Protein AF-A0A2P4Y8N8-F1 (afdb_monomer)

Solvent-accessible surface area (backbone atoms only — not comparable to full-atom values): 6179 Å² total; per-residue (Å²): 129,86,81,75,51,71,63,58,50,52,53,54,52,47,50,58,48,49,56,54,46,53,55,49,53,52,49,26,61,76,67,70,52,84,51,71,70,60,50,53,53,50,51,51,55,52,52,51,46,51,51,51,51,43,64,69,48,65,86,48,56,70,67,61,57,50,48,54,54,50,50,52,48,68,77,65,51,79,81,60,89,46,73,69,62,48,52,50,61,70,71,63,71,68,78,83,74,90,70,93,128

Structure (mmCIF, N/CA/C/O backbone):
data_AF-A0A2P4Y8N8-F1
#
_entry.id   AF-A0A2P4Y8N8-F1
#
loop_
_atom_site.group_PDB
_atom_site.id
_atom_site.type_symbol
_atom_site.label_atom_id
_atom_site.label_alt_id
_atom_site.label_comp_id
_atom_site.label_asym_id
_atom_site.label_entity_id
_atom_site.label_seq_id
_atom_site.pdbx_PDB_ins_code
_atom_site.Cartn_x
_atom_site.Cartn_y
_atom_site.Cartn_z
_atom_site.occupancy
_atom_site.B_iso_or_equiv
_atom_site.auth_seq_id
_atom_site.auth_comp_id
_atom_site.auth_asym_id
_atom_site.auth_atom_id
_atom_site.pdbx_PDB_model_num
ATOM 1 N N . MET A 1 1 ? -25.203 -2.378 1.898 1.00 48.75 1 MET A N 1
ATOM 2 C CA . MET A 1 1 ? -23.742 -2.394 2.154 1.00 48.75 1 MET A CA 1
ATOM 3 C C . MET A 1 1 ? -23.362 -1.200 3.020 1.00 48.75 1 MET A C 1
ATOM 5 O O . MET A 1 1 ? -23.824 -0.106 2.710 1.00 48.75 1 MET A O 1
ATOM 9 N N . PRO A 1 2 ? -22.548 -1.365 4.078 1.00 56.97 2 PRO A N 1
ATOM 10 C CA . PRO A 1 2 ? -22.043 -0.235 4.856 1.00 56.97 2 PRO A CA 1
ATOM 11 C C . PRO A 1 2 ? -21.221 0.702 3.963 1.00 56.97 2 PRO A C 1
ATOM 13 O O . PRO A 1 2 ? -20.392 0.240 3.177 1.00 56.97 2 PRO A O 1
ATOM 16 N N . ARG A 1 3 ? -21.445 2.015 4.069 1.00 68.81 3 ARG A N 1
ATOM 17 C CA . ARG A 1 3 ? -20.665 3.015 3.328 1.00 68.81 3 ARG A CA 1
ATOM 18 C C . ARG A 1 3 ? -19.235 3.059 3.874 1.00 68.81 3 ARG A C 1
ATOM 20 O O . ARG A 1 3 ? -19.032 3.162 5.082 1.00 68.81 3 ARG A O 1
ATOM 27 N N . LEU A 1 4 ? -18.247 2.965 2.985 1.00 73.06 4 LEU A N 1
ATOM 28 C CA . LEU A 1 4 ? -16.834 3.086 3.351 1.00 73.06 4 LEU A CA 1
ATOM 29 C C . LEU A 1 4 ? -16.547 4.522 3.803 1.00 73.06 4 LEU A C 1
ATOM 31 O O . LEU A 1 4 ? -17.001 5.469 3.164 1.00 73.06 4 LEU A O 1
ATOM 35 N N . SER A 1 5 ? -15.768 4.688 4.876 1.00 80.69 5 SER A N 1
ATOM 36 C CA . SER A 1 5 ? -15.289 6.020 5.255 1.00 80.69 5 SER A CA 1
ATOM 37 C C . SER A 1 5 ? -14.345 6.573 4.185 1.00 80.69 5 SER A C 1
ATOM 39 O O . SER A 1 5 ? -13.663 5.804 3.502 1.00 80.69 5 SER A O 1
ATOM 41 N N . THR A 1 6 ? -14.250 7.899 4.070 1.00 84.81 6 THR A N 1
ATOM 42 C CA . THR A 1 6 ? -13.379 8.576 3.093 1.00 84.81 6 THR A CA 1
ATOM 43 C C . THR A 1 6 ? -11.943 8.047 3.157 1.00 84.81 6 THR A C 1
ATOM 45 O O . THR A 1 6 ? -11.423 7.562 2.157 1.00 84.81 6 THR A O 1
ATOM 48 N N . LYS A 1 7 ? -11.372 7.956 4.368 1.00 83.38 7 LYS A N 1
ATOM 49 C CA . LYS A 1 7 ? -10.034 7.386 4.615 1.00 83.38 7 LYS A CA 1
ATOM 50 C C . LYS A 1 7 ? -9.906 5.912 4.215 1.00 83.38 7 LYS A C 1
ATOM 52 O O . LYS A 1 7 ? -8.843 5.462 3.811 1.00 83.38 7 LYS A O 1
ATOM 57 N N . GLN A 1 8 ? -10.973 5.120 4.329 1.00 85.69 8 GLN A N 1
ATOM 58 C CA . GLN A 1 8 ? -10.949 3.721 3.890 1.00 85.69 8 GLN A CA 1
ATOM 59 C C . GLN A 1 8 ? -10.997 3.593 2.364 1.00 85.69 8 GLN A C 1
ATOM 61 O O . GLN A 1 8 ? -10.415 2.655 1.821 1.00 85.69 8 GLN A O 1
ATOM 66 N N . ARG A 1 9 ? -11.688 4.511 1.682 1.00 88.56 9 ARG A N 1
ATOM 67 C CA . ARG A 1 9 ? -11.683 4.595 0.220 1.00 88.56 9 ARG A CA 1
ATOM 68 C C . ARG A 1 9 ? -10.307 5.021 -0.294 1.00 88.56 9 ARG A C 1
ATOM 70 O O . ARG A 1 9 ? -9.788 4.346 -1.173 1.00 88.56 9 ARG A O 1
ATOM 77 N N . GLU A 1 10 ? -9.708 6.043 0.315 1.00 90.44 10 GLU A N 1
ATOM 78 C CA . GLU A 1 10 ? -8.336 6.493 0.022 1.00 90.44 10 GLU A CA 1
ATOM 79 C C . GLU A 1 10 ? -7.330 5.343 0.172 1.00 90.44 10 GLU A C 1
ATOM 81 O O . GLU A 1 10 ? -6.616 5.025 -0.772 1.00 90.44 10 GLU A O 1
ATOM 86 N N . LEU A 1 11 ? -7.363 4.601 1.289 1.00 91.56 11 LEU A N 1
ATOM 87 C CA . LEU A 1 11 ? -6.487 3.433 1.474 1.00 91.56 11 LEU A CA 1
ATOM 88 C C . LEU A 1 11 ? -6.656 2.359 0.397 1.00 91.56 11 LEU A C 1
ATOM 90 O O . LEU A 1 11 ? -5.690 1.687 0.047 1.00 91.56 11 LEU A O 1
ATOM 94 N N . ARG A 1 12 ? -7.877 2.138 -0.105 1.00 91.94 12 ARG A N 1
ATOM 95 C CA . ARG A 1 12 ? -8.096 1.172 -1.192 1.00 91.94 12 ARG A CA 1
ATOM 96 C C . ARG A 1 12 ? -7.490 1.657 -2.502 1.00 91.94 12 ARG A C 1
ATOM 98 O O . ARG A 1 12 ? -6.938 0.840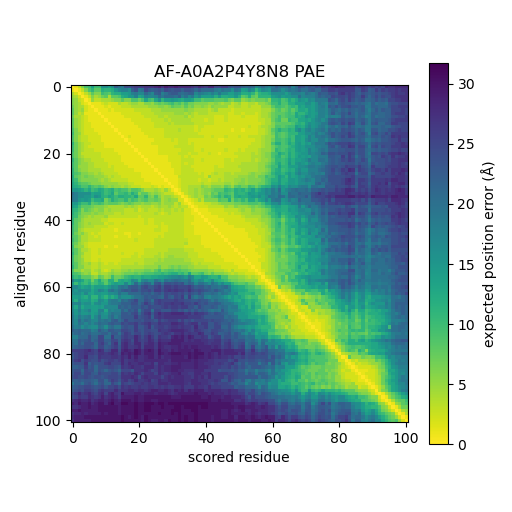 -3.228 1.00 91.94 12 ARG A O 1
ATOM 105 N N . GLN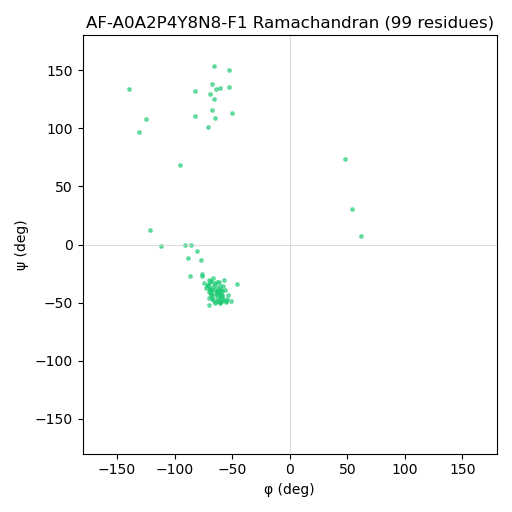 A 1 13 ? -7.601 2.950 -2.790 1.00 93.44 13 GLN A N 1
ATOM 106 C CA . GLN A 1 13 ? -7.017 3.544 -3.990 1.00 93.44 13 GLN A CA 1
ATOM 107 C C . GLN A 1 13 ? -5.492 3.459 -3.943 1.00 93.44 13 GLN A C 1
ATOM 109 O O . GLN A 1 13 ? -4.902 2.906 -4.865 1.00 93.44 13 GLN A O 1
ATOM 114 N N . ILE A 1 14 ? -4.878 3.885 -2.835 1.00 93.50 14 ILE A N 1
ATOM 115 C CA . ILE A 1 14 ? -3.420 3.840 -2.661 1.00 93.50 14 ILE A CA 1
ATOM 116 C C . ILE A 1 14 ? -2.899 2.401 -2.745 1.00 93.50 14 ILE A C 1
ATOM 118 O O . ILE A 1 14 ? -1.911 2.151 -3.420 1.00 93.50 14 ILE A O 1
ATOM 122 N N . ARG A 1 15 ? -3.602 1.417 -2.166 1.00 93.19 15 ARG A N 1
ATOM 123 C CA . ARG A 1 15 ? -3.241 -0.006 -2.333 1.00 93.19 15 ARG A CA 1
ATOM 124 C C . ARG A 1 15 ? -3.256 -0.467 -3.785 1.00 93.19 15 ARG A C 1
ATOM 126 O O . ARG A 1 15 ? -2.412 -1.261 -4.173 1.00 93.19 15 ARG A O 1
ATOM 133 N N . GLY A 1 16 ? -4.223 0.002 -4.569 1.00 95.06 16 GLY A N 1
ATOM 134 C CA . GLY A 1 16 ? -4.272 -0.293 -5.999 1.00 95.06 16 GLY A CA 1
ATOM 135 C C . GLY A 1 16 ? -3.104 0.332 -6.763 1.00 95.06 16 GLY A C 1
ATOM 136 O O . GLY A 1 16 ? -2.633 -0.264 -7.725 1.00 95.06 16 GLY A O 1
ATOM 137 N N . ILE A 1 17 ? -2.633 1.505 -6.334 1.00 94.44 17 ILE A N 1
ATOM 138 C CA . ILE A 1 17 ? -1.445 2.155 -6.898 1.00 94.44 17 ILE A CA 1
ATOM 139 C C . ILE A 1 17 ? -0.192 1.369 -6.511 1.00 94.44 17 ILE A C 1
ATOM 141 O O . ILE A 1 17 ? 0.534 0.954 -7.405 1.00 94.44 17 ILE A O 1
ATOM 145 N N . LEU A 1 18 ? 0.003 1.073 -5.222 1.00 94.44 18 LEU A N 1
ATOM 146 C CA . LEU A 1 18 ? 1.139 0.286 -4.734 1.00 94.44 18 LEU A CA 1
ATOM 147 C C . LEU A 1 18 ? 1.264 -1.062 -5.446 1.00 94.44 18 LEU A C 1
ATOM 149 O O . LEU A 1 18 ? 2.354 -1.404 -5.868 1.00 94.44 18 LEU A O 1
ATOM 153 N N . ALA A 1 19 ? 0.161 -1.782 -5.665 1.00 93.88 19 ALA A N 1
ATOM 154 C CA . ALA A 1 19 ? 0.208 -3.056 -6.385 1.00 93.88 19 ALA A CA 1
ATOM 155 C C . ALA A 1 19 ? 0.719 -2.907 -7.830 1.00 93.88 19 ALA A C 1
ATOM 157 O O . ALA A 1 19 ? 1.475 -3.741 -8.312 1.00 93.88 19 ALA A O 1
ATOM 158 N N . LYS A 1 20 ? 0.326 -1.836 -8.534 1.00 95.00 20 LYS A N 1
ATOM 159 C CA . LYS A 1 20 ? 0.833 -1.555 -9.889 1.00 95.00 20 LYS A CA 1
ATOM 160 C C . LYS A 1 20 ? 2.305 -1.155 -9.867 1.00 95.00 20 LYS A C 1
ATOM 162 O O . LYS A 1 20 ? 3.062 -1.548 -10.748 1.00 95.00 20 LYS A O 1
ATOM 167 N N . ARG A 1 21 ? 2.695 -0.367 -8.869 1.00 94.06 21 ARG A N 1
ATOM 168 C CA . ARG A 1 21 ? 4.073 0.088 -8.695 1.00 94.06 21 ARG A CA 1
ATOM 169 C C . ARG A 1 21 ? 5.006 -1.062 -8.350 1.00 94.06 21 ARG A C 1
ATOM 171 O O . ARG A 1 21 ? 6.017 -1.218 -9.009 1.00 94.06 21 ARG A O 1
ATOM 178 N N . GLU A 1 22 ? 4.586 -1.957 -7.461 1.00 93.12 22 GLU A N 1
ATOM 179 C CA . GLU A 1 22 ? 5.297 -3.198 -7.151 1.00 93.12 22 GLU A CA 1
ATOM 180 C C . GLU A 1 22 ? 5.566 -4.015 -8.419 1.00 93.12 22 GLU A C 1
ATOM 182 O O . GLU A 1 22 ? 6.708 -4.397 -8.655 1.00 93.12 22 GLU A O 1
ATOM 187 N N . THR A 1 23 ? 4.560 -4.195 -9.290 1.00 94.31 23 THR A N 1
ATOM 188 C CA . THR A 1 23 ? 4.754 -4.890 -10.577 1.00 94.31 23 THR A CA 1
ATOM 189 C C . THR A 1 23 ? 5.693 -4.156 -11.536 1.00 94.31 23 THR A C 1
ATOM 191 O O . THR A 1 23 ? 6.432 -4.797 -12.284 1.00 94.31 23 THR A O 1
ATOM 194 N N . ALA A 1 24 ? 5.680 -2.820 -11.531 1.00 92.19 24 ALA A N 1
ATOM 195 C CA . ALA A 1 24 ? 6.581 -2.017 -12.352 1.00 92.19 24 ALA A CA 1
ATOM 196 C C . ALA A 1 24 ? 8.024 -2.120 -11.840 1.00 92.19 24 ALA A C 1
ATOM 198 O O . ALA A 1 24 ? 8.920 -2.404 -12.628 1.00 92.19 24 ALA A O 1
ATOM 199 N N . ALA A 1 25 ? 8.234 -2.001 -10.528 1.00 90.62 25 ALA A N 1
ATOM 200 C CA . ALA A 1 25 ? 9.527 -2.180 -9.877 1.00 90.62 25 ALA A CA 1
ATOM 201 C C . ALA A 1 25 ? 10.108 -3.578 -10.135 1.00 90.62 25 ALA A C 1
ATOM 203 O O . ALA A 1 25 ? 11.268 -3.694 -10.516 1.00 90.62 25 ALA A O 1
ATOM 204 N N . THR A 1 26 ? 9.293 -4.642 -10.044 1.00 92.06 26 THR A N 1
ATOM 205 C CA . THR A 1 26 ? 9.763 -6.001 -10.392 1.00 92.06 26 THR A CA 1
ATOM 206 C C . THR A 1 26 ? 10.166 -6.1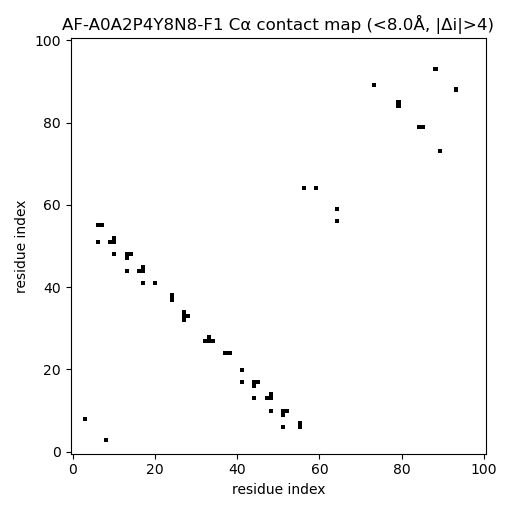13 -11.860 1.00 92.06 26 THR A C 1
ATOM 208 O O . THR A 1 26 ? 11.113 -6.821 -12.188 1.00 92.06 26 THR A O 1
ATOM 211 N N . SER A 1 27 ? 9.442 -5.437 -12.755 1.00 92.19 27 SER A N 1
ATOM 212 C CA . SER A 1 27 ? 9.763 -5.440 -14.186 1.00 92.19 27 SER A CA 1
ATOM 213 C C . SER A 1 27 ? 11.068 -4.690 -14.465 1.00 92.19 27 SER A C 1
ATOM 215 O O . SER A 1 27 ? 11.882 -5.183 -15.240 1.00 92.19 27 SER A O 1
ATOM 217 N N . ARG A 1 28 ? 11.289 -3.543 -13.808 1.00 92.81 28 ARG A N 1
ATOM 218 C CA . ARG A 1 28 ? 12.535 -2.764 -13.887 1.00 92.81 28 ARG A CA 1
ATOM 219 C C . ARG A 1 28 ? 13.730 -3.577 -13.401 1.00 92.81 28 ARG A C 1
ATOM 221 O O . ARG A 1 28 ? 14.714 -3.693 -14.124 1.00 92.81 28 ARG A O 1
ATOM 228 N N . ASP A 1 29 ? 13.605 -4.221 -12.243 1.00 89.38 29 ASP A N 1
ATOM 229 C CA . ASP A 1 29 ? 14.642 -5.097 -11.686 1.00 89.38 29 ASP A CA 1
ATOM 230 C C . ASP A 1 29 ? 14.985 -6.255 -12.643 1.00 89.38 29 ASP A C 1
ATOM 232 O O . ASP A 1 29 ? 16.143 -6.459 -13.011 1.00 89.38 29 ASP A O 1
ATOM 236 N N . LEU A 1 30 ? 13.964 -6.950 -13.162 1.00 93.44 30 LEU A N 1
ATOM 237 C CA . LEU A 1 30 ? 14.141 -8.062 -14.102 1.00 93.44 30 LEU A CA 1
ATOM 238 C C . LEU A 1 30 ? 14.783 -7.637 -15.432 1.00 93.44 30 LEU A C 1
ATOM 240 O O . LEU A 1 30 ? 15.511 -8.421 -16.043 1.00 93.44 30 LEU A O 1
ATOM 244 N N . LEU A 1 31 ? 14.515 -6.413 -15.889 1.00 93.31 31 LEU A N 1
ATOM 245 C CA . LEU A 1 31 ? 15.084 -5.855 -17.116 1.00 93.31 31 LEU A CA 1
ATOM 246 C C . LEU A 1 31 ? 16.395 -5.090 -16.880 1.00 93.31 31 LEU A C 1
ATOM 248 O O . LEU A 1 31 ? 16.989 -4.620 -17.849 1.00 93.31 31 LEU A O 1
ATOM 252 N N . SER A 1 32 ? 16.869 -5.001 -15.629 1.00 89.12 32 SER A N 1
ATOM 253 C CA . SER A 1 32 ? 18.015 -4.166 -15.231 1.00 89.12 32 SER A CA 1
ATOM 254 C C . SER A 1 32 ? 17.865 -2.694 -15.647 1.00 89.12 32 SER A C 1
ATOM 256 O O . SER A 1 32 ? 18.852 -2.010 -15.916 1.00 89.12 32 SER A O 1
ATOM 258 N N . ASP A 1 33 ? 16.622 -2.217 -15.700 1.00 86.00 33 ASP A N 1
ATOM 259 C CA . ASP A 1 33 ? 16.240 -0.862 -16.091 1.00 86.00 33 ASP A CA 1
ATOM 260 C C . ASP A 1 33 ? 16.075 -0.003 -14.833 1.00 86.00 33 ASP A C 1
ATOM 262 O O . ASP A 1 33 ? 14.968 0.311 -14.390 1.00 86.00 33 ASP A O 1
ATOM 266 N N . ALA A 1 34 ? 17.203 0.265 -14.170 1.00 81.25 34 ALA A N 1
ATOM 267 C CA . ALA A 1 34 ? 17.227 1.078 -12.962 1.00 81.25 34 ALA A CA 1
ATOM 268 C C . ALA A 1 34 ? 16.864 2.531 -13.306 1.00 81.25 34 ALA A C 1
ATOM 270 O O . ALA A 1 34 ? 17.606 3.217 -14.009 1.00 81.25 34 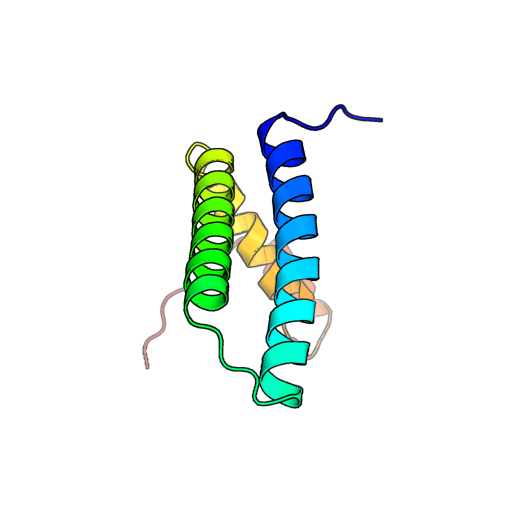ALA A O 1
ATOM 271 N N . ASP A 1 35 ? 15.737 2.988 -12.766 1.00 87.00 35 ASP A N 1
ATOM 272 C CA . ASP A 1 35 ? 15.215 4.342 -12.930 1.00 87.00 35 ASP A CA 1
ATOM 273 C C . ASP A 1 35 ? 14.996 4.957 -11.545 1.00 87.00 35 ASP A C 1
ATOM 275 O O . ASP A 1 35 ? 14.085 4.565 -10.811 1.00 87.00 35 ASP A O 1
ATOM 279 N N . SER A 1 36 ? 15.862 5.906 -11.190 1.00 84.69 36 SER A N 1
ATOM 280 C CA . SER A 1 36 ? 15.851 6.570 -9.888 1.00 84.69 36 SER A CA 1
ATOM 281 C C . SER A 1 36 ? 14.610 7.433 -9.663 1.00 84.69 36 SER A C 1
ATOM 283 O O . SER A 1 36 ? 14.192 7.594 -8.521 1.00 84.69 36 SER A O 1
ATOM 285 N N . GLU A 1 37 ? 14.007 7.983 -10.724 1.00 88.56 37 GLU A N 1
ATOM 286 C CA . GLU A 1 37 ? 12.781 8.781 -10.586 1.00 88.56 37 GLU A CA 1
ATOM 287 C C . GLU A 1 37 ? 11.598 7.884 -10.195 1.00 88.56 37 GLU A C 1
ATOM 289 O O . GLU A 1 37 ? 10.759 8.254 -9.368 1.00 88.56 37 GLU A O 1
ATOM 294 N N . GLU A 1 38 ? 11.550 6.666 -10.742 1.00 90.06 38 GLU A N 1
ATOM 295 C CA . GLU A 1 38 ? 10.527 5.682 -10.387 1.00 90.06 38 GLU A CA 1
ATOM 296 C C . GLU A 1 38 ? 10.694 5.145 -8.960 1.00 90.06 38 GLU A C 1
ATOM 298 O O . GLU A 1 38 ? 9.690 4.871 -8.297 1.00 90.06 38 GLU A O 1
ATOM 303 N N . ASP A 1 39 ? 11.926 5.050 -8.458 1.00 87.44 39 ASP A N 1
ATOM 304 C CA . ASP A 1 39 ? 12.196 4.643 -7.075 1.00 87.44 39 ASP A CA 1
ATOM 305 C C . ASP A 1 39 ? 11.733 5.709 -6.065 1.00 87.44 39 ASP A C 1
ATOM 307 O O . ASP A 1 39 ? 11.051 5.385 -5.090 1.00 87.44 39 ASP A O 1
ATOM 311 N N . GLU A 1 40 ? 11.994 6.996 -6.323 1.00 92.44 40 GLU A N 1
ATOM 312 C CA . GLU A 1 40 ? 11.469 8.096 -5.493 1.00 92.44 40 GLU A CA 1
ATOM 313 C C . GLU A 1 40 ? 9.934 8.112 -5.473 1.00 92.44 40 GLU A C 1
ATOM 315 O O . GLU A 1 40 ? 9.288 8.357 -4.447 1.00 92.44 40 GLU A O 1
ATOM 320 N N . LEU A 1 41 ? 9.326 7.824 -6.623 1.00 92.69 41 LEU A N 1
ATOM 321 C CA . LEU A 1 41 ? 7.883 7.767 -6.760 1.00 92.69 41 LEU A CA 1
ATOM 322 C C . LEU A 1 41 ? 7.306 6.530 -6.035 1.00 92.69 41 LEU A C 1
ATOM 324 O O . LEU A 1 41 ? 6.231 6.627 -5.435 1.00 92.69 41 LEU A O 1
ATOM 328 N N . ASP A 1 42 ? 8.014 5.394 -6.016 1.00 91.75 42 ASP A N 1
ATOM 329 C CA . ASP A 1 42 ? 7.678 4.221 -5.193 1.00 91.75 42 ASP A CA 1
ATOM 330 C C . ASP A 1 42 ? 7.693 4.569 -3.698 1.00 91.75 42 ASP A C 1
ATOM 332 O O . ASP A 1 42 ? 6.700 4.324 -2.998 1.00 91.75 42 ASP A O 1
ATOM 336 N N . GLU A 1 43 ? 8.760 5.214 -3.220 1.00 93.31 43 GLU A N 1
ATOM 337 C CA . GLU A 1 43 ? 8.884 5.670 -1.832 1.00 93.31 43 GLU A CA 1
ATOM 338 C C . GLU A 1 43 ? 7.765 6.640 -1.438 1.00 93.31 43 GLU A C 1
ATOM 340 O O . GLU A 1 43 ? 7.138 6.480 -0.383 1.00 93.31 43 GLU A O 1
ATOM 345 N N . TYR A 1 44 ? 7.446 7.606 -2.303 1.00 95.00 44 TYR A N 1
ATOM 346 C CA . TYR A 1 44 ? 6.362 8.559 -2.074 1.00 95.00 44 TYR A CA 1
ATOM 347 C C . TYR A 1 44 ? 5.025 7.855 -1.804 1.00 95.00 44 TYR A C 1
ATOM 349 O O . TYR A 1 44 ? 4.330 8.164 -0.829 1.00 95.00 44 TYR A O 1
ATOM 357 N N . TRP A 1 45 ? 4.657 6.876 -2.635 1.00 94.50 45 TRP A N 1
ATOM 358 C CA . TRP A 1 45 ? 3.385 6.169 -2.478 1.00 94.50 45 TRP A CA 1
ATOM 359 C C . TRP A 1 45 ? 3.350 5.266 -1.242 1.00 94.50 45 TRP A C 1
ATOM 361 O O . TRP A 1 45 ? 2.277 5.087 -0.650 1.00 94.50 45 TRP A O 1
ATOM 371 N N . ILE A 1 46 ? 4.496 4.720 -0.825 1.00 92.44 46 ILE A N 1
ATOM 372 C CA . ILE A 1 46 ? 4.624 3.968 0.430 1.00 92.44 46 ILE A CA 1
ATOM 373 C C . ILE A 1 46 ? 4.385 4.901 1.623 1.00 92.44 46 ILE A C 1
ATOM 375 O O . ILE A 1 46 ? 3.549 4.598 2.480 1.00 92.44 46 ILE A O 1
ATOM 379 N N . LEU A 1 47 ? 5.039 6.064 1.650 1.00 94.00 47 LEU A N 1
ATOM 380 C CA . LEU A 1 47 ? 4.874 7.050 2.720 1.00 94.00 47 LEU A CA 1
ATOM 381 C C . LEU A 1 47 ? 3.436 7.576 2.801 1.00 94.00 47 LEU A C 1
ATOM 383 O O . LEU A 1 47 ? 2.862 7.660 3.891 1.00 94.00 47 LEU A O 1
ATOM 387 N N . GLU A 1 48 ? 2.810 7.865 1.660 1.00 94.31 48 GLU A N 1
ATOM 388 C CA . GLU A 1 48 ? 1.416 8.315 1.613 1.00 94.31 48 GLU A CA 1
ATOM 389 C C . GLU A 1 48 ? 0.461 7.233 2.148 1.00 94.31 48 GLU A C 1
ATOM 391 O O . GLU A 1 48 ? -0.471 7.518 2.912 1.00 94.31 48 GLU A O 1
ATOM 396 N N . TYR A 1 49 ? 0.713 5.959 1.825 1.00 92.00 49 TYR A N 1
ATOM 397 C CA . TYR A 1 49 ? -0.048 4.845 2.389 1.00 92.00 49 TYR A CA 1
ATOM 398 C C . TYR A 1 49 ? 0.049 4.801 3.916 1.00 92.00 49 TYR A C 1
ATOM 400 O O . TYR A 1 49 ? -0.979 4.678 4.596 1.00 92.00 49 TYR A O 1
ATOM 408 N N . GLU A 1 50 ? 1.259 4.912 4.463 1.00 89.25 50 GLU A N 1
ATOM 409 C CA . GLU A 1 50 ? 1.494 4.911 5.905 1.00 89.25 50 GLU A CA 1
ATOM 410 C C . GLU A 1 50 ? 0.841 6.106 6.594 1.00 89.25 50 GLU A C 1
ATOM 412 O O . GLU A 1 50 ? 0.192 5.940 7.631 1.00 89.25 50 GLU A O 1
ATOM 417 N N . LEU A 1 51 ? 0.928 7.294 5.998 1.00 90.19 51 LEU A N 1
ATOM 418 C CA . LEU A 1 51 ? 0.310 8.511 6.513 1.00 90.19 51 LEU A CA 1
ATOM 419 C C . LEU A 1 51 ? -1.209 8.355 6.607 1.00 90.19 51 LEU A C 1
ATOM 421 O O . LEU A 1 51 ? -1.795 8.590 7.668 1.00 90.19 51 LEU A O 1
ATOM 425 N N . VAL A 1 52 ? -1.867 7.898 5.539 1.00 88.88 52 VAL A N 1
ATOM 426 C CA . VAL A 1 52 ? -3.325 7.699 5.532 1.00 88.88 52 VAL A CA 1
ATOM 427 C C . VAL A 1 52 ? -3.736 6.576 6.490 1.00 88.88 52 VAL A C 1
ATOM 429 O O . VAL A 1 52 ? -4.774 6.670 7.166 1.00 88.88 52 VAL A O 1
ATOM 432 N N . LEU A 1 53 ? -2.928 5.517 6.598 1.00 85.88 53 LEU A N 1
ATOM 433 C CA . LEU A 1 53 ? -3.152 4.424 7.541 1.00 85.88 53 LEU A CA 1
ATOM 434 C C . LEU A 1 53 ? -3.081 4.941 8.982 1.00 85.88 53 LEU A C 1
ATOM 436 O O . LEU A 1 53 ? -4.000 4.699 9.773 1.00 85.88 53 LEU A O 1
ATOM 440 N N . ASN A 1 54 ? -2.039 5.704 9.296 1.00 83.44 54 ASN A N 1
ATOM 441 C CA . ASN A 1 54 ? -1.832 6.320 10.594 1.00 83.44 54 ASN A CA 1
ATOM 442 C C . ASN A 1 54 ? -2.951 7.306 10.905 1.00 83.44 54 ASN A C 1
ATOM 444 O O . ASN A 1 54 ? -3.588 7.151 11.937 1.00 83.44 54 ASN A O 1
ATOM 448 N N . ALA A 1 55 ? -3.314 8.217 10.002 1.00 85.50 55 ALA A N 1
ATOM 449 C CA . ALA A 1 55 ? -4.422 9.153 10.202 1.00 85.50 55 ALA A CA 1
ATOM 450 C C . ALA A 1 55 ? -5.749 8.437 10.517 1.00 85.50 55 ALA A C 1
ATOM 452 O O . ALA A 1 55 ? -6.508 8.854 11.395 1.00 85.50 55 ALA A O 1
ATOM 453 N N . ARG A 1 56 ? -6.027 7.305 9.856 1.00 81.62 56 ARG A N 1
ATOM 454 C CA . ARG A 1 56 ? -7.244 6.514 10.101 1.00 81.62 56 ARG A CA 1
ATOM 455 C C . ARG A 1 56 ? -7.267 5.842 11.479 1.00 81.62 56 ARG A C 1
ATOM 457 O O . ARG A 1 56 ? -8.352 5.620 12.029 1.00 81.62 56 ARG A O 1
ATOM 464 N N . TYR A 1 57 ? -6.105 5.476 12.017 1.00 74.94 57 TYR A N 1
ATOM 465 C CA . TYR A 1 57 ? -5.975 4.736 13.278 1.00 74.94 57 TYR A CA 1
ATOM 466 C C . TYR A 1 57 ? -5.341 5.546 14.422 1.00 74.94 57 TYR A C 1
ATOM 468 O O . TYR A 1 57 ? -5.256 5.036 15.543 1.00 74.94 57 TYR A O 1
ATOM 476 N N . ALA A 1 58 ? -4.955 6.802 14.183 1.00 70.12 58 ALA A N 1
ATOM 477 C CA . ALA A 1 58 ? -4.315 7.704 15.138 1.00 70.12 58 ALA A CA 1
ATOM 478 C C . ALA A 1 58 ? -5.225 7.948 16.344 1.00 70.12 58 ALA A C 1
ATOM 480 O O . ALA A 1 58 ? -4.811 7.719 17.475 1.00 70.12 58 ALA A O 1
ATOM 481 N N . GLY A 1 59 ? -6.494 8.282 16.089 1.00 64.50 59 GLY A N 1
ATOM 482 C CA . GLY A 1 59 ? -7.507 8.508 17.125 1.00 64.50 59 GLY A CA 1
ATOM 483 C C . GLY A 1 59 ? -8.239 7.253 17.614 1.00 64.50 59 GLY A C 1
ATOM 484 O O . GLY A 1 59 ? -9.123 7.356 18.461 1.00 64.50 59 GLY A O 1
ATOM 485 N N . ARG A 1 60 ? -7.933 6.054 17.091 1.00 68.06 60 ARG A N 1
ATOM 486 C CA . ARG A 1 60 ? -8.559 4.821 17.598 1.00 68.06 60 ARG A CA 1
ATOM 487 C C . ARG A 1 60 ? -7.826 4.355 18.849 1.00 68.06 60 ARG A C 1
ATOM 489 O O . ARG A 1 60 ? -6.602 4.261 18.842 1.00 68.06 60 ARG A O 1
ATOM 496 N N . SER A 1 61 ? -8.587 4.036 19.899 1.00 64.06 61 SER A N 1
ATOM 497 C CA . SER A 1 61 ? -8.032 3.642 21.197 1.00 64.06 61 SER A CA 1
ATOM 498 C C . SER A 1 61 ? -7.013 2.505 21.069 1.00 64.06 61 SER A C 1
ATOM 500 O O . SER A 1 61 ? -7.127 1.640 20.194 1.00 64.06 61 SER A O 1
ATOM 502 N N . SER A 1 62 ? -6.033 2.482 21.978 1.00 61.34 62 SER A N 1
ATOM 503 C CA . SER A 1 62 ? -5.002 1.435 22.074 1.00 61.34 62 SER A CA 1
ATOM 504 C C . SER A 1 62 ? -5.592 0.016 21.977 1.00 61.34 62 SER A C 1
ATOM 506 O O . SER A 1 62 ? -5.021 -0.859 21.327 1.00 61.34 62 SER A O 1
ATOM 508 N N . ASN A 1 63 ? -6.810 -0.192 22.494 1.00 64.38 63 ASN A N 1
ATOM 509 C CA . ASN A 1 63 ? -7.545 -1.457 22.409 1.00 64.38 63 ASN A CA 1
ATOM 510 C C . ASN A 1 63 ? -7.847 -1.908 20.970 1.00 64.38 63 ASN A C 1
ATOM 512 O O . ASN A 1 63 ? -7.789 -3.102 20.682 1.00 64.38 63 ASN A O 1
ATOM 516 N N . TYR A 1 64 ? -8.132 -0.987 20.045 1.00 63.91 64 TYR A N 1
ATOM 517 C CA . TYR A 1 64 ? -8.362 -1.326 18.637 1.00 63.91 64 TYR A CA 1
ATOM 518 C C . TYR A 1 64 ? -7.070 -1.795 17.951 1.00 63.91 64 TYR A C 1
ATOM 520 O O . TYR A 1 64 ? -7.089 -2.756 17.179 1.00 63.91 64 TYR A O 1
ATOM 528 N N . ARG A 1 65 ? -5.934 -1.159 18.271 1.00 59.97 65 ARG A N 1
ATOM 529 C CA . ARG A 1 65 ? -4.608 -1.563 17.771 1.00 59.97 65 ARG A CA 1
ATOM 530 C C . ARG A 1 65 ? -4.191 -2.922 18.344 1.00 59.97 65 ARG A C 1
ATOM 532 O O . ARG A 1 65 ? -3.835 -3.817 17.582 1.00 59.97 65 ARG A O 1
ATOM 539 N N . LYS A 1 66 ? -4.354 -3.113 19.660 1.00 65.31 66 LYS A N 1
ATOM 540 C CA . LYS A 1 66 ? -4.118 -4.390 20.359 1.00 65.31 66 LYS A CA 1
ATOM 541 C C . LYS A 1 66 ? -4.981 -5.521 19.805 1.00 65.31 66 LYS A C 1
ATOM 543 O O . LYS A 1 66 ? -4.482 -6.625 19.631 1.00 65.31 66 LYS A O 1
ATOM 548 N N . ARG A 1 67 ? -6.250 -5.258 19.468 1.00 67.25 67 ARG A N 1
ATOM 549 C CA . ARG A 1 67 ? -7.135 -6.256 18.847 1.00 67.25 67 ARG A CA 1
ATOM 550 C C . ARG A 1 67 ? -6.582 -6.738 17.505 1.00 67.25 67 ARG A C 1
ATOM 552 O O . ARG A 1 67 ? -6.544 -7.940 17.289 1.00 67.25 67 ARG A O 1
ATOM 559 N N . LYS A 1 68 ? -6.117 -5.837 16.628 1.00 66.38 68 LYS A N 1
ATOM 560 C CA . LYS A 1 68 ? -5.488 -6.229 15.352 1.00 66.38 68 LYS A CA 1
ATO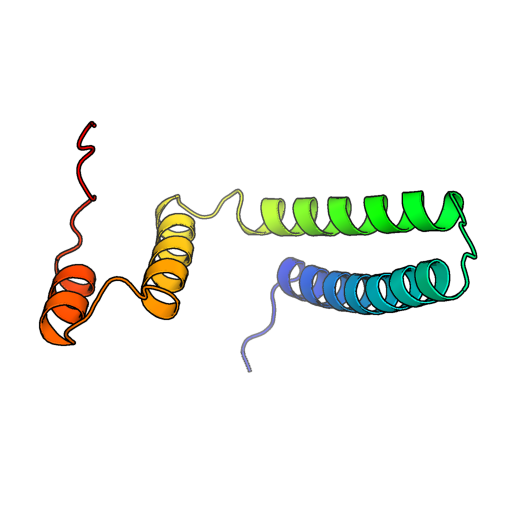M 561 C C . LYS A 1 68 ? -4.245 -7.103 15.580 1.00 66.38 68 LYS A C 1
ATOM 563 O O . LYS A 1 68 ? -4.125 -8.133 14.929 1.00 66.38 68 LYS A O 1
ATOM 568 N N . GLY A 1 69 ? -3.373 -6.729 16.520 1.00 69.06 69 GLY A N 1
ATOM 569 C CA . GLY A 1 69 ? -2.194 -7.529 16.883 1.00 69.06 69 GLY A CA 1
ATOM 570 C C . GLY A 1 69 ? -2.556 -8.908 17.443 1.00 69.06 69 GLY A C 1
ATOM 571 O O . GLY A 1 69 ? -1.972 -9.905 17.036 1.00 69.06 69 GLY A O 1
ATOM 572 N N . ARG A 1 70 ? -3.590 -8.986 18.294 1.00 69.88 70 ARG A N 1
ATOM 573 C CA . ARG A 1 70 ? -4.130 -10.260 18.791 1.00 69.88 70 ARG A CA 1
ATOM 574 C C . ARG A 1 70 ? -4.648 -11.143 17.660 1.00 69.88 70 ARG A C 1
ATOM 576 O O . ARG A 1 70 ? -4.338 -12.319 17.662 1.00 69.88 70 ARG A O 1
ATOM 583 N N . TRP A 1 71 ? -5.379 -10.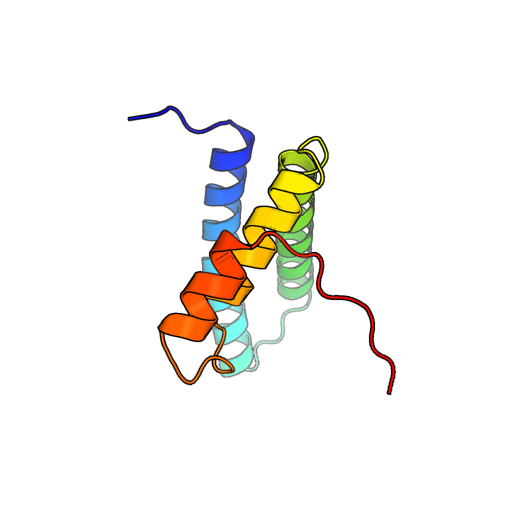601 16.683 1.00 69.06 71 TRP A N 1
ATOM 584 C CA . TRP A 1 71 ? -5.862 -11.394 15.542 1.00 69.06 71 TRP A CA 1
ATOM 585 C C . TRP A 1 71 ? -4.734 -11.925 14.665 1.00 69.06 71 TRP A C 1
ATOM 587 O O . TRP A 1 71 ? -4.814 -13.059 14.220 1.00 69.06 71 TRP A O 1
ATOM 597 N N . ILE A 1 72 ? -3.687 -11.131 14.431 1.00 69.25 72 ILE A N 1
ATOM 598 C CA . ILE A 1 72 ? -2.506 -11.595 13.691 1.00 69.25 72 ILE A CA 1
ATOM 599 C C . ILE A 1 72 ? -1.819 -12.722 14.467 1.00 69.25 72 ILE A C 1
ATOM 601 O O . ILE A 1 72 ? -1.537 -13.761 13.884 1.00 69.25 72 ILE A O 1
ATOM 605 N N . LYS A 1 73 ? -1.638 -12.560 15.785 1.00 71.81 73 LYS A N 1
ATOM 606 C CA . LYS A 1 73 ? -1.100 -13.620 16.644 1.00 71.81 73 LYS A CA 1
ATOM 607 C C . LYS A 1 73 ? -1.974 -14.876 16.607 1.00 71.81 73 LYS A C 1
ATOM 609 O O . LYS A 1 73 ? -1.448 -15.955 16.454 1.00 71.81 73 LYS A O 1
ATOM 614 N N . VAL A 1 74 ? -3.296 -14.743 16.673 1.00 67.88 74 VAL A N 1
ATOM 615 C CA . VAL A 1 74 ? -4.248 -15.866 16.601 1.00 67.88 74 VAL A CA 1
ATOM 616 C C . VAL A 1 74 ? -4.205 -16.581 15.246 1.00 67.8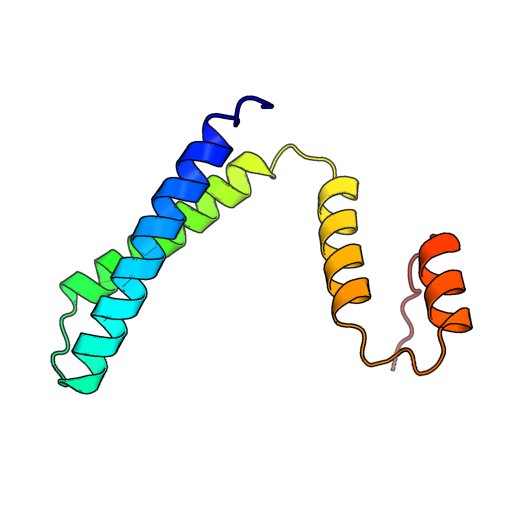8 74 VAL A C 1
ATOM 618 O O . VAL A 1 74 ? -4.234 -17.802 15.208 1.00 67.88 74 VAL A O 1
ATOM 621 N N . LEU A 1 75 ? -4.141 -15.843 14.136 1.00 68.12 75 LEU A N 1
ATOM 622 C CA . LEU A 1 75 ? -4.181 -16.419 12.786 1.00 68.12 75 LEU A CA 1
ATOM 623 C C . LEU A 1 75 ? -2.865 -17.081 12.364 1.00 68.12 75 LEU A C 1
ATOM 625 O O . LEU A 1 75 ? -2.892 -17.977 11.527 1.00 68.12 75 LEU A O 1
ATOM 629 N N . TYR A 1 76 ? -1.737 -16.631 12.916 1.00 67.50 76 TYR A N 1
ATOM 630 C CA . TYR A 1 76 ? -0.403 -17.103 12.540 1.00 67.50 76 TYR A CA 1
ATOM 631 C C . TYR A 1 76 ? 0.380 -17.712 13.711 1.00 67.50 76 TYR A C 1
ATOM 633 O O . TYR A 1 76 ? 1.580 -17.938 13.574 1.00 67.50 76 TYR A O 1
ATOM 641 N N . ASN A 1 77 ? -0.261 -17.988 14.855 1.00 64.44 77 ASN A N 1
ATOM 642 C CA . ASN A 1 77 ? 0.404 -18.700 15.946 1.00 64.44 77 ASN A CA 1
ATOM 643 C C . ASN A 1 77 ? 0.599 -20.160 15.549 1.00 64.44 77 ASN A C 1
ATOM 645 O O . ASN A 1 77 ? -0.311 -20.976 15.657 1.00 64.44 77 ASN A O 1
ATOM 649 N N . THR A 1 78 ? 1.819 -20.485 15.145 1.00 61.62 78 THR A N 1
ATOM 650 C CA . THR A 1 78 ? 2.299 -21.862 14.993 1.00 61.62 78 THR A CA 1
ATOM 651 C C . THR A 1 78 ? 2.724 -22.480 16.330 1.00 61.62 78 THR A C 1
ATOM 653 O O . THR A 1 78 ? 3.069 -23.654 16.371 1.00 61.62 78 THR A O 1
ATOM 656 N N . GLU A 1 79 ? 2.728 -21.696 17.417 1.00 62.34 79 GLU A N 1
ATOM 657 C CA . GLU A 1 79 ? 3.133 -22.129 18.764 1.00 62.34 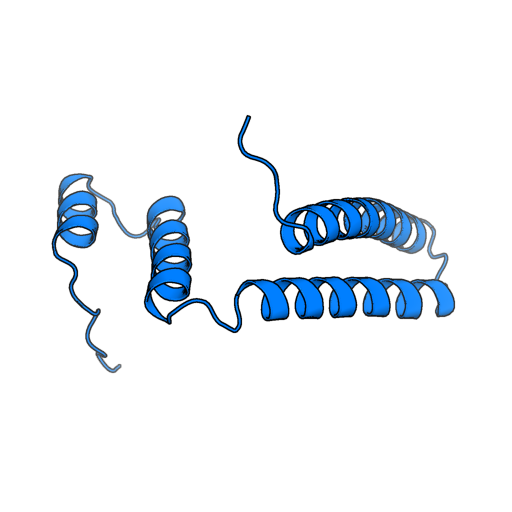79 GLU A CA 1
ATOM 658 C C . GLU A 1 79 ? 2.079 -22.988 19.472 1.00 62.34 79 GLU A C 1
ATOM 660 O O . GLU A 1 79 ? 2.419 -23.794 20.337 1.00 62.34 79 GLU A O 1
ATOM 665 N N . HIS A 1 80 ? 0.800 -22.841 19.120 1.00 57.00 80 HIS A N 1
ATOM 666 C CA . HIS A 1 80 ? -0.250 -23.658 19.717 1.00 57.00 80 HIS A CA 1
ATOM 667 C C . HIS A 1 80 ? -0.313 -25.003 19.002 1.00 57.00 80 HIS A C 1
ATOM 669 O O . HIS A 1 80 ? -0.716 -25.091 17.846 1.00 57.00 80 HIS A O 1
ATOM 675 N N . THR A 1 81 ? 0.083 -26.056 19.709 1.00 57.81 81 THR A N 1
ATOM 676 C CA . THR A 1 81 ? 0.029 -27.436 19.205 1.00 57.81 81 THR A CA 1
ATOM 677 C C . THR A 1 81 ? -1.312 -28.118 19.502 1.00 57.81 81 THR A C 1
ATOM 679 O O . THR A 1 81 ? -1.595 -29.174 18.941 1.00 57.81 81 THR A O 1
ATOM 682 N N . ASN A 1 82 ? -2.156 -27.511 20.350 1.00 63.78 82 ASN A N 1
ATOM 683 C CA . ASN A 1 82 ? -3.443 -28.051 20.786 1.00 63.78 82 ASN A CA 1
ATOM 684 C C . ASN A 1 82 ? -4.533 -26.960 20.866 1.00 63.78 82 ASN A C 1
ATOM 686 O O . ASN A 1 82 ? -4.336 -25.895 21.461 1.00 63.78 82 ASN A O 1
ATOM 690 N N . ASP A 1 83 ? -5.714 -27.264 20.324 1.00 63.31 83 ASP A N 1
ATOM 691 C CA . ASP A 1 83 ? -6.888 -26.386 20.252 1.00 63.31 83 ASP A CA 1
ATOM 692 C C . ASP A 1 83 ? -7.362 -25.883 21.626 1.00 63.31 83 ASP A C 1
ATOM 694 O O . ASP A 1 83 ? -7.887 -24.773 21.749 1.00 63.31 83 ASP A O 1
ATOM 698 N N . THR A 1 84 ? -7.162 -26.662 22.694 1.00 68.12 84 THR A N 1
ATOM 699 C CA . THR A 1 84 ? -7.596 -26.262 24.042 1.00 68.12 84 THR A CA 1
ATOM 700 C C . THR A 1 84 ? -6.740 -25.141 24.630 1.00 68.12 84 THR A C 1
ATOM 702 O O . THR A 1 84 ? -7.262 -24.267 25.321 1.00 68.12 84 THR A O 1
ATOM 705 N N . GLU A 1 85 ? -5.436 -25.137 24.344 1.00 65.31 85 GLU A N 1
ATOM 706 C CA . GLU A 1 85 ? -4.517 -24.079 24.786 1.00 65.31 85 GLU A CA 1
ATOM 707 C C . GLU A 1 85 ? -4.797 -22.777 24.028 1.00 65.31 85 GLU A C 1
ATOM 709 O O . GLU A 1 85 ? -4.895 -21.706 24.629 1.00 65.31 85 GLU A O 1
ATOM 714 N N . PHE A 1 86 ? -5.068 -22.893 22.726 1.00 63.59 86 PHE A N 1
ATOM 715 C CA . PHE A 1 86 ? -5.485 -21.784 21.872 1.00 63.59 86 PHE A CA 1
ATOM 716 C C . PHE A 1 86 ? -6.766 -21.093 22.378 1.00 63.59 86 PHE A C 1
ATOM 718 O O . PHE A 1 86 ? -6.821 -19.864 22.489 1.00 63.59 86 PHE A O 1
ATOM 725 N N . ILE A 1 87 ? -7.802 -21.864 22.732 1.00 67.62 87 ILE A N 1
ATOM 726 C CA . ILE A 1 87 ? -9.075 -21.310 23.226 1.00 67.62 87 ILE A CA 1
ATOM 727 C C . ILE A 1 87 ? -8.897 -20.637 24.597 1.00 67.62 87 ILE A C 1
ATOM 729 O O . ILE A 1 87 ? -9.470 -19.566 24.836 1.00 67.62 87 ILE A O 1
ATOM 733 N N . CYS A 1 88 ? -8.088 -21.212 25.491 1.00 65.81 88 CYS A N 1
ATOM 734 C CA . CYS A 1 88 ? -7.804 -20.624 26.802 1.00 65.81 88 CYS A CA 1
ATOM 735 C C . CYS A 1 88 ? -7.088 -19.271 26.687 1.00 65.81 88 CYS A C 1
ATOM 737 O O . CYS A 1 88 ? -7.452 -18.321 27.382 1.00 65.81 88 CYS A O 1
ATOM 739 N N . ASP A 1 89 ? -6.133 -19.125 25.773 1.00 64.44 89 ASP A N 1
ATOM 740 C CA . ASP A 1 89 ? -5.396 -17.870 25.596 1.00 64.44 89 ASP A CA 1
ATOM 741 C C . ASP A 1 89 ? -6.248 -16.751 24.977 1.00 64.44 89 ASP A C 1
ATOM 743 O O . ASP A 1 89 ? -6.134 -15.582 25.362 1.00 64.44 89 ASP A O 1
ATOM 747 N N . ILE A 1 90 ? -7.172 -17.088 24.073 1.00 63.69 90 ILE A N 1
ATOM 748 C CA . ILE A 1 90 ? -8.077 -16.105 23.454 1.00 63.69 90 ILE A CA 1
ATOM 749 C C . ILE A 1 90 ? -9.139 -15.616 24.445 1.00 63.69 90 ILE A C 1
ATOM 751 O O . ILE A 1 90 ? -9.501 -14.4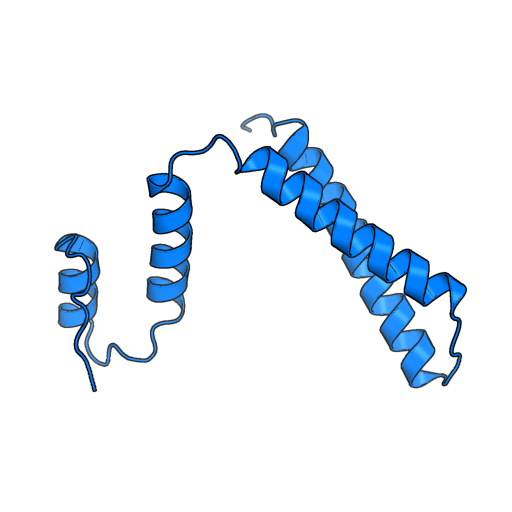34 24.436 1.00 63.69 90 ILE A O 1
ATOM 755 N N . THR A 1 91 ? -9.634 -16.508 25.304 1.00 64.12 91 THR A N 1
ATOM 756 C CA . THR A 1 91 ? -10.720 -16.209 26.252 1.00 64.12 91 THR A CA 1
ATOM 757 C C . THR A 1 91 ? -10.230 -15.617 27.574 1.00 64.12 91 THR A C 1
ATOM 759 O O . THR A 1 91 ? -10.952 -14.833 28.187 1.00 64.12 91 THR A O 1
ATOM 762 N N . SER A 1 92 ? -8.996 -15.912 27.998 1.00 63.72 92 SER A N 1
ATOM 763 C CA . SER A 1 92 ? -8.478 -15.494 29.309 1.00 63.72 92 SER A CA 1
ATOM 764 C C . SER A 1 92 ? -8.047 -14.027 29.402 1.00 63.72 92 SER A C 1
ATOM 766 O O . SER A 1 92 ? -7.842 -13.521 30.503 1.00 63.72 92 SER A O 1
ATOM 768 N N . GLY A 1 93 ? -7.912 -13.307 28.283 1.00 57.28 93 GLY A N 1
ATOM 769 C CA . GLY A 1 93 ? -7.665 -11.859 28.281 1.00 57.28 93 GLY A CA 1
ATOM 770 C C . GLY A 1 93 ? -6.356 -11.396 28.943 1.00 57.28 93 GLY A C 1
ATOM 771 O O . GLY A 1 93 ? -6.157 -10.182 29.064 1.00 57.28 93 GLY A O 1
ATOM 772 N N . LYS A 1 94 ? -5.464 -12.313 29.339 1.00 51.00 94 LYS A N 1
ATOM 773 C CA . LYS A 1 94 ? -4.243 -12.013 30.094 1.00 51.00 94 LYS A CA 1
ATOM 774 C C . LYS A 1 94 ? -3.278 -11.141 29.270 1.00 51.00 94 LYS A C 1
ATOM 776 O O . LYS A 1 94 ? -3.047 -11.432 28.093 1.00 51.00 94 LYS A O 1
ATOM 781 N N . PRO A 1 95 ? -2.699 -10.061 29.832 1.00 45.25 95 PRO A N 1
ATOM 782 C CA . PRO A 1 95 ? -1.452 -9.530 29.302 1.00 45.25 95 PRO A CA 1
ATOM 783 C C . PRO A 1 95 ? -0.373 -10.587 29.550 1.00 45.25 95 PRO A C 1
ATOM 785 O O . PRO A 1 95 ? -0.222 -11.070 30.670 1.00 45.25 95 PRO A O 1
ATOM 788 N N . VAL A 1 96 ? 0.324 -10.991 28.491 1.00 52.31 96 VAL A N 1
ATOM 789 C CA . VAL A 1 96 ? 1.472 -11.889 28.618 1.00 52.31 96 VAL A CA 1
ATOM 790 C C . VAL A 1 96 ? 2.534 -11.118 29.393 1.00 52.31 96 VAL A C 1
ATOM 792 O O . VAL A 1 96 ? 3.045 -10.115 28.897 1.00 52.31 96 VAL A O 1
ATOM 795 N N . ASN A 1 97 ? 2.757 -11.538 30.638 1.00 40.62 97 ASN A N 1
ATOM 796 C CA . ASN A 1 97 ? 3.832 -11.054 31.485 1.00 40.62 97 ASN A CA 1
ATOM 797 C C . ASN A 1 97 ? 5.163 -11.182 30.750 1.00 40.62 97 ASN A C 1
ATOM 799 O O . ASN A 1 97 ? 5.473 -12.215 30.156 1.00 40.62 97 ASN A O 1
ATOM 803 N N . GLU A 1 98 ? 5.932 -10.109 30.858 1.00 49.00 98 GLU A N 1
ATOM 804 C CA . GLU A 1 98 ? 7.372 -10.081 30.698 1.00 49.00 98 GLU A CA 1
ATOM 805 C C . GLU A 1 98 ? 8.000 -11.186 31.562 1.00 49.00 98 GLU A C 1
ATOM 807 O O . GLU A 1 98 ? 7.962 -11.138 32.789 1.00 49.00 98 GLU A O 1
ATOM 812 N N . HIS A 1 99 ? 8.585 -12.183 30.913 1.00 38.69 99 HIS A N 1
ATOM 813 C CA . HIS A 1 99 ? 9.689 -12.969 31.452 1.00 38.69 99 HIS A CA 1
ATOM 814 C C . HIS A 1 99 ? 10.716 -12.977 30.311 1.00 38.69 99 HIS A C 1
ATOM 816 O O . HIS A 1 99 ? 10.453 -13.549 29.262 1.00 38.69 99 HIS A O 1
ATOM 822 N N . ALA A 1 100 ? 11.729 -12.105 30.312 1.00 39.34 100 ALA A N 1
ATOM 823 C CA . ALA A 1 100 ? 12.938 -12.220 31.129 1.00 39.34 100 ALA A CA 1
ATOM 824 C C . ALA A 1 100 ? 13.536 -13.633 31.038 1.00 39.34 100 ALA A C 1
ATOM 826 O O . ALA A 1 100 ? 13.342 -14.441 31.942 1.00 39.34 100 ALA A O 1
ATOM 827 N N . CYS A 1 101 ? 14.158 -13.934 29.896 1.00 32.62 101 CYS A N 1
ATOM 828 C CA . CYS A 1 101 ? 15.580 -14.265 29.737 1.00 32.62 101 CYS A CA 1
ATOM 829 C C . CYS A 1 101 ? 15.917 -14.296 28.241 1.00 32.62 101 CYS A C 1
ATOM 831 O O . CYS A 1 101 ? 15.082 -14.816 27.469 1.00 32.62 101 CYS A O 1
#

Radius of gyration: 19.69 Å; Cα contacts (8 Å, |Δi|>4): 29; chains: 1; bounding box: 42×37×49 Å

Sequence (101 aa):
MPRLSTKQRELRQIRGILAKRETAATSRDLLSDADSEEDELDEYWILEYELVLNARYAGRSSNYRKRKGRWIKVLYNTEHTNDTEFICDITSGKPVNEHAC

Nearest PDB structures (foldseek):
  6dlm-assembly1_A  TM=8.207E-01  e=5.347E+00  synthetic construct
  2hh7-assembly1_A  TM=5.738E-01  e=2.015E+00  Mycobacterium tuberculosis
  4m1p-assembly1_A  TM=5.376E-01  e=4.399E+00  Geobacillus thermodenitrificans NG80-2

pLDDT: mean 76.36, std 16.1, range [32.62, 95.06]

Secondary structure (DSSP, 8-state):
-PPPPHHHHHHHHHHHHHHHHHHHHHHHHHHT---HHHHHHHHHHHHHHHHHHHHHHHTS-HHHHHHHHHHHHHHH--S--SHHHHHHHHHS---------

Foldseek 3Di:
DDDDDPLRVVLVVLVVVLVVLVVVVVVCVVVVVDDVVSVVVNVVSVVVNVVSVCVVCVPPDPVVVVVVVVVVCLVPVPVDPDPVVSVCVVPVPDDPDDDDD

Mean predicted aligned error: 14.26 Å

Organism: NCBI:txid4796